Protein AF-A0A7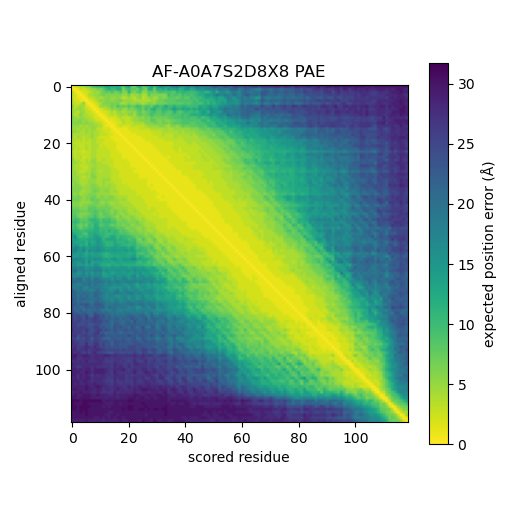S2D8X8-F1 (afdb_monomer)

Sequence (119 aa):
LSAALGLKKPPCPCHRTSHQVLVKVRTGLKEDLMQQKKKAAQKAANNAARAAAEKTAALKTAQQKKKTAAQKAADNAARTAAGKTAARKTAAEMASAGKTAAEEAAAVTTPCSRHGTKH

Structure (mmCIF, N/CA/C/O backbone):
data_AF-A0A7S2D8X8-F1
#
_entry.id   AF-A0A7S2D8X8-F1
#
loop_
_atom_site.group_PDB
_atom_site.id
_atom_site.type_symbol
_atom_site.label_atom_id
_atom_site.label_alt_id
_atom_site.label_comp_id
_atom_site.label_asym_id
_atom_site.label_entity_id
_atom_site.label_seq_id
_atom_site.pdbx_PDB_ins_code
_atom_site.Cartn_x
_atom_site.Cartn_y
_atom_site.Cartn_z
_atom_site.occupancy
_atom_site.B_iso_or_equiv
_atom_site.auth_seq_id
_atom_site.auth_comp_id
_atom_site.auth_asym_id
_atom_site.auth_atom_id
_atom_site.pdbx_PDB_model_num
ATOM 1 N N . LEU A 1 1 ? -26.126 7.992 41.692 1.00 65.19 1 LEU A N 1
ATOM 2 C CA . LEU A 1 1 ? -25.862 6.548 41.470 1.00 65.19 1 LEU A CA 1
ATOM 3 C C . LEU A 1 1 ? -26.981 5.882 40.666 1.00 65.19 1 LEU A C 1
ATOM 5 O O . LEU A 1 1 ? -26.669 5.351 39.614 1.00 65.19 1 LEU A O 1
ATOM 9 N N . SER A 1 2 ? -28.258 5.958 41.061 1.00 72.81 2 SER A N 1
ATOM 10 C CA . SER A 1 2 ? -29.379 5.341 40.313 1.00 72.81 2 SER A CA 1
ATOM 11 C C . SER A 1 2 ? -29.507 5.781 38.857 1.00 72.81 2 SER A C 1
ATOM 13 O O . SER A 1 2 ? -29.646 4.941 37.973 1.00 72.81 2 SER A O 1
ATOM 15 N N . ALA A 1 3 ? -29.349 7.078 38.581 1.00 77.12 3 ALA A N 1
ATOM 16 C CA . ALA A 1 3 ? -29.357 7.600 37.214 1.00 77.12 3 ALA A CA 1
ATOM 17 C C . ALA A 1 3 ? -28.236 7.004 36.341 1.00 77.12 3 ALA A C 1
ATOM 19 O O . ALA A 1 3 ? -28.439 6.753 35.157 1.00 77.12 3 ALA A O 1
ATOM 20 N N . ALA A 1 4 ? -27.080 6.681 36.936 1.00 75.69 4 ALA A N 1
ATOM 21 C CA . ALA A 1 4 ? -25.972 6.043 36.231 1.00 75.69 4 ALA A CA 1
ATOM 22 C C . ALA A 1 4 ? -26.272 4.587 35.848 1.00 75.69 4 ALA A C 1
ATOM 24 O O . ALA A 1 4 ? -25.553 4.055 35.017 1.00 75.69 4 ALA A O 1
ATOM 25 N N . LEU A 1 5 ? -27.314 3.960 36.412 1.00 80.50 5 LEU A N 1
ATOM 26 C CA . LEU A 1 5 ? -27.864 2.673 35.968 1.00 80.50 5 LEU A C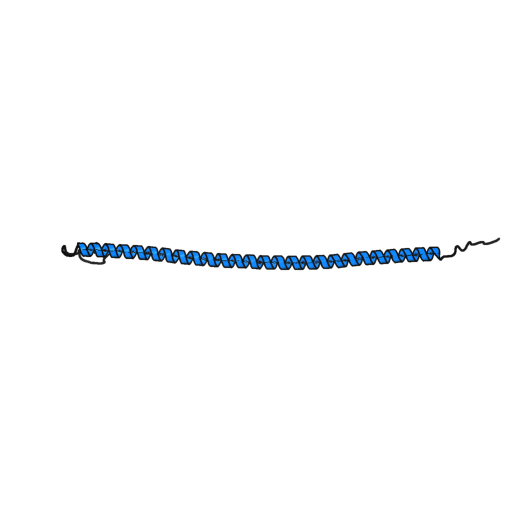A 1
ATOM 27 C C . LEU A 1 5 ? -29.171 2.828 35.168 1.00 80.50 5 LEU A C 1
ATOM 29 O O . LEU A 1 5 ? -29.678 1.839 34.657 1.00 80.50 5 LEU A O 1
ATOM 33 N N . GLY A 1 6 ? -29.696 4.048 35.007 1.00 83.19 6 GLY A N 1
ATOM 34 C CA . GLY A 1 6 ? -30.997 4.299 34.372 1.00 83.19 6 GLY A CA 1
ATOM 35 C C . GLY A 1 6 ? -32.206 4.019 35.275 1.00 83.19 6 GLY A C 1
ATOM 36 O O . GLY A 1 6 ? -33.321 3.876 34.783 1.00 83.19 6 GLY A O 1
ATOM 37 N N . LEU A 1 7 ? -32.009 3.928 36.594 1.00 84.12 7 LEU A N 1
ATOM 38 C CA . LEU A 1 7 ? -33.070 3.616 37.552 1.00 84.12 7 LEU A CA 1
ATOM 39 C C . LEU A 1 7 ? -33.801 4.883 38.021 1.00 84.12 7 LEU A C 1
ATOM 41 O O . LEU A 1 7 ? -33.168 5.853 38.440 1.00 84.12 7 LEU A O 1
ATOM 45 N N . LYS A 1 8 ? -35.143 4.837 38.014 1.00 80.94 8 LYS A N 1
ATOM 46 C CA . LYS A 1 8 ? -36.035 5.933 38.452 1.00 80.94 8 LYS A CA 1
ATOM 47 C C . LYS A 1 8 ? -36.096 6.137 39.973 1.00 80.94 8 LYS A C 1
ATOM 49 O O . LYS A 1 8 ? -36.515 7.202 40.409 1.00 80.94 8 LYS A O 1
ATOM 54 N N . LYS A 1 9 ? -35.711 5.144 40.784 1.00 81.62 9 LYS A N 1
ATOM 55 C CA . LYS A 1 9 ? -35.766 5.204 42.258 1.00 81.62 9 LYS A CA 1
ATOM 56 C C . LYS A 1 9 ? -34.388 4.938 42.890 1.00 81.62 9 LYS A C 1
ATOM 58 O O . LYS A 1 9 ? -33.580 4.204 42.307 1.00 81.62 9 LYS A O 1
ATOM 63 N N . PRO A 1 10 ? -34.086 5.533 44.060 1.00 80.69 10 PRO A N 1
ATOM 64 C CA . PRO A 1 10 ? -32.865 5.239 44.805 1.00 80.69 10 PRO A CA 1
ATOM 65 C C . PRO A 1 10 ? -32.854 3.787 45.320 1.00 80.69 10 PRO A C 1
ATOM 67 O O . PRO A 1 10 ? -33.918 3.261 45.651 1.00 80.69 10 PRO A O 1
ATOM 70 N N . PRO A 1 11 ? -31.684 3.117 45.387 1.00 84.31 11 PRO A N 1
ATOM 71 C CA . PRO A 1 11 ? -31.591 1.779 45.963 1.00 84.31 11 PRO A CA 1
ATOM 72 C C . PRO A 1 11 ? -31.961 1.808 47.446 1.00 84.31 11 PRO A C 1
ATOM 74 O O . PRO A 1 11 ? -31.573 2.731 48.167 1.00 84.31 11 PRO A O 1
ATOM 77 N N . CYS A 1 12 ? -32.670 0.778 47.912 1.00 87.25 12 CYS A N 1
ATOM 78 C CA . CYS A 1 12 ? -32.921 0.627 49.340 1.00 87.25 12 CYS A CA 1
ATOM 79 C C . CYS A 1 12 ? -31.605 0.343 50.097 1.00 87.25 12 CYS A C 1
ATOM 81 O O . CYS A 1 12 ? -30.645 -0.158 49.495 1.00 87.25 12 CYS A O 1
ATOM 83 N N . PRO A 1 13 ? -31.539 0.643 51.408 1.00 86.00 13 PRO A N 1
ATOM 84 C CA . PRO A 1 13 ? -30.309 0.52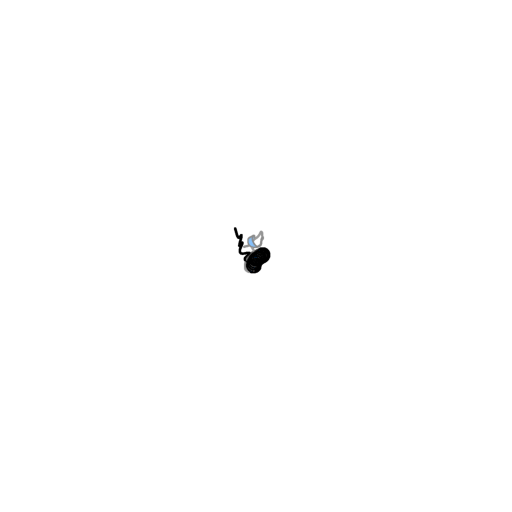5 52.194 1.00 86.00 13 PRO A CA 1
ATOM 85 C C . PRO A 1 13 ? -29.652 -0.856 52.092 1.00 86.00 13 PRO A C 1
ATOM 87 O O . PRO A 1 13 ? -28.438 -0.939 51.917 1.00 86.00 13 PRO A O 1
ATOM 90 N N . CYS A 1 14 ? -30.460 -1.920 52.075 1.00 89.88 14 CYS A N 1
ATOM 91 C CA . CYS A 1 14 ? -30.012 -3.312 51.995 1.00 89.88 14 CYS A CA 1
ATOM 92 C C . CYS A 1 14 ? -29.225 -3.631 50.709 1.00 89.88 14 CYS A C 1
ATOM 94 O O . CYS A 1 14 ? -28.386 -4.522 50.704 1.00 89.88 14 CYS A O 1
ATOM 96 N N . HIS A 1 15 ? -29.458 -2.888 49.619 1.00 87.19 15 HIS A N 1
ATOM 97 C CA . HIS A 1 15 ? -28.828 -3.122 48.312 1.00 87.19 15 HIS A CA 1
ATOM 98 C C . HIS A 1 15 ? -27.875 -1.998 47.886 1.00 87.19 15 HIS A C 1
ATOM 100 O O . HIS A 1 15 ? -27.357 -2.005 46.766 1.00 87.19 15 HIS A O 1
ATOM 106 N N . ARG A 1 16 ? -27.620 -1.019 48.763 1.00 88.31 16 ARG A N 1
ATOM 107 C CA . ARG A 1 16 ? -26.815 0.169 48.443 1.00 88.31 16 ARG A CA 1
ATOM 108 C C . ARG A 1 16 ? -25.397 -0.191 47.989 1.00 88.31 16 ARG A C 1
ATOM 110 O O . ARG A 1 16 ? -24.905 0.397 47.026 1.00 88.31 16 ARG A O 1
ATOM 117 N N . THR A 1 17 ? -24.770 -1.172 48.636 1.00 91.19 17 THR A N 1
ATOM 118 C CA . THR A 1 17 ? -23.415 -1.639 48.300 1.00 91.19 17 THR A CA 1
ATOM 119 C C . THR A 1 17 ? -23.380 -2.330 46.940 1.00 91.19 17 THR A C 1
ATOM 121 O O . THR A 1 17 ? -22.572 -1.963 46.090 1.00 91.19 17 THR A O 1
ATOM 124 N N . SER A 1 18 ? -24.307 -3.260 46.687 1.00 89.44 18 SER A N 1
ATOM 125 C CA . SER A 1 18 ? -24.427 -3.933 45.385 1.00 89.44 18 SER A CA 1
ATOM 126 C C . SER A 1 18 ? -24.644 -2.922 44.254 1.00 89.44 18 SER A C 1
ATOM 128 O O . SER A 1 18 ? -23.950 -2.942 43.238 1.00 89.44 18 SER A O 1
ATOM 130 N N . HIS A 1 19 ? -25.509 -1.928 44.476 1.00 89.56 19 HIS A N 1
ATOM 131 C CA . HIS A 1 19 ? -25.725 -0.851 43.517 1.00 89.56 19 HIS A CA 1
ATOM 132 C C . HIS A 1 19 ? -24.448 -0.033 43.252 1.00 89.56 19 HIS A C 1
ATOM 134 O O . HIS A 1 19 ? -24.198 0.370 42.114 1.00 89.56 19 HIS A O 1
ATOM 140 N N . GLN A 1 20 ? -23.633 0.255 44.270 1.00 89.62 20 GLN A N 1
ATOM 141 C CA . GLN A 1 20 ? -22.355 0.944 44.059 1.00 89.62 20 GLN A CA 1
ATOM 142 C C . GLN A 1 20 ? -21.388 0.111 43.216 1.00 89.62 20 GLN A C 1
ATOM 144 O O . GLN A 1 20 ? -20.758 0.663 42.314 1.00 89.62 20 GLN A O 1
ATOM 149 N N . VAL A 1 21 ? -21.297 -1.196 43.470 1.00 94.06 21 VAL A N 1
ATOM 150 C CA . VAL A 1 21 ? -20.450 -2.108 42.688 1.00 94.06 21 VAL A CA 1
ATOM 151 C C . VAL A 1 21 ? -20.903 -2.142 41.229 1.00 94.06 21 VAL A C 1
ATOM 153 O O . VAL A 1 21 ? -20.083 -1.942 40.337 1.00 94.06 21 VAL A O 1
ATOM 156 N N . LEU A 1 22 ? -22.206 -2.281 40.971 1.00 92.69 22 LEU A N 1
ATOM 157 C CA . LEU A 1 22 ? -22.750 -2.291 39.609 1.00 92.69 22 LEU A CA 1
ATOM 158 C C . LEU A 1 22 ? -22.473 -0.989 38.852 1.00 92.69 22 LEU A C 1
ATOM 160 O O . LEU A 1 22 ? -22.132 -1.027 37.671 1.00 92.69 22 LEU A O 1
ATOM 164 N N . VAL A 1 23 ? -22.580 0.165 39.520 1.00 93.06 23 VAL A N 1
ATOM 165 C CA . VAL A 1 23 ? -22.215 1.446 38.900 1.00 93.06 23 VAL A CA 1
ATOM 166 C C . VAL A 1 23 ? -20.733 1.465 38.539 1.00 93.06 23 VAL A C 1
ATOM 168 O O . VAL A 1 23 ? -20.419 1.815 37.406 1.00 93.06 23 VAL A O 1
ATOM 171 N N . LYS A 1 24 ? -19.843 1.052 39.454 1.00 94.69 24 LYS A N 1
ATOM 172 C CA . LYS A 1 24 ? -18.391 1.016 39.207 1.00 94.69 24 LYS A CA 1
ATOM 173 C C . LYS A 1 24 ? -18.027 0.096 38.040 1.00 94.69 24 LYS A C 1
ATOM 175 O O . LYS A 1 24 ? -17.255 0.489 37.171 1.00 94.69 24 LYS A O 1
ATOM 180 N N . VAL A 1 25 ? -18.613 -1.100 37.989 1.00 95.94 25 VAL A N 1
ATOM 181 C CA . VAL A 1 25 ? -18.396 -2.049 36.886 1.00 95.94 25 VAL A CA 1
ATOM 182 C C . VAL A 1 25 ? -18.889 -1.452 35.571 1.00 95.94 25 VAL A C 1
ATOM 184 O O . VAL A 1 25 ? -18.160 -1.448 34.585 1.00 95.94 25 VAL A O 1
ATOM 187 N N . ARG A 1 26 ? -20.098 -0.876 35.550 1.00 94.62 26 ARG A N 1
ATOM 188 C CA . ARG A 1 26 ? -20.642 -0.248 34.340 1.00 94.62 26 ARG A CA 1
ATOM 189 C C . ARG A 1 26 ? -19.765 0.905 33.849 1.00 94.62 26 ARG A C 1
ATOM 191 O O . ARG A 1 26 ? -19.581 1.042 32.640 1.00 94.62 26 ARG A O 1
ATOM 198 N N . THR A 1 27 ? -19.269 1.757 34.745 1.00 93.38 27 THR A N 1
ATOM 199 C CA . THR A 1 27 ? -18.395 2.872 34.353 1.00 93.38 27 THR A CA 1
ATOM 200 C C . THR A 1 27 ? -17.059 2.369 33.819 1.00 93.38 27 THR A C 1
ATOM 202 O O . THR A 1 27 ? -16.656 2.830 32.756 1.00 93.38 27 THR A O 1
ATOM 205 N N . GLY A 1 28 ? -16.452 1.363 34.462 1.00 96.50 28 GLY A N 1
ATOM 206 C CA . GLY A 1 28 ? -15.217 0.735 33.980 1.00 96.50 28 GLY A CA 1
ATOM 207 C C . GLY A 1 28 ? -15.380 0.120 32.589 1.00 96.50 28 GLY A C 1
ATOM 208 O O . GLY A 1 28 ? -14.648 0.468 31.670 1.00 96.50 28 GLY A O 1
ATOM 209 N N . LEU A 1 29 ? -16.435 -0.674 32.373 1.00 96.50 29 LEU A N 1
ATOM 210 C CA . LEU A 1 29 ? -16.726 -1.256 31.055 1.00 96.50 29 LEU A CA 1
ATOM 211 C C . LEU A 1 29 ? -16.953 -0.191 29.972 1.00 96.50 29 LEU A C 1
ATOM 213 O O . LEU A 1 29 ? -16.586 -0.384 28.812 1.00 96.50 29 LEU A O 1
ATOM 217 N N . LYS A 1 30 ? -17.567 0.944 30.329 1.00 95.88 30 LYS A N 1
ATOM 218 C CA . LYS A 1 30 ? -17.764 2.055 29.393 1.00 95.88 30 LYS A CA 1
ATOM 219 C C . LYS A 1 30 ? -16.430 2.697 29.007 1.00 95.88 30 LYS A C 1
ATOM 221 O O . LYS A 1 30 ? -16.231 3.000 27.832 1.00 95.88 30 LYS A O 1
ATOM 226 N N . GLU A 1 31 ? -15.541 2.915 29.970 1.00 96.88 31 GLU A N 1
ATOM 227 C CA . GLU A 1 31 ? -14.198 3.452 29.733 1.00 96.88 31 GLU A CA 1
ATOM 228 C C . GLU A 1 31 ? -13.358 2.500 28.881 1.00 96.88 31 GLU A C 1
ATOM 230 O O . GLU A 1 31 ? -12.809 2.927 27.862 1.00 96.88 31 GLU A O 1
ATOM 235 N N . ASP A 1 32 ? -13.362 1.209 29.210 1.00 98.12 32 ASP A N 1
ATOM 236 C CA . ASP A 1 32 ? -12.666 0.170 28.450 1.00 98.12 32 ASP A CA 1
ATOM 237 C C . ASP A 1 32 ? -13.149 0.122 26.999 1.00 98.12 32 ASP A C 1
ATOM 239 O O . ASP A 1 32 ? -12.342 0.114 26.066 1.00 98.12 32 ASP A O 1
ATOM 243 N N . LEU A 1 33 ? -14.467 0.168 26.776 1.00 97.75 33 LEU A N 1
ATOM 244 C CA . LEU A 1 33 ? -15.034 0.194 25.430 1.00 97.75 33 LEU A CA 1
ATOM 245 C C . LEU A 1 33 ? -14.582 1.434 24.645 1.00 97.75 33 LEU A C 1
ATOM 247 O O . LEU A 1 33 ? -14.258 1.334 23.458 1.00 97.75 33 LEU A O 1
ATOM 251 N N . MET A 1 34 ? -14.551 2.608 25.281 1.00 97.75 34 MET A N 1
ATOM 252 C CA . MET A 1 34 ? -14.073 3.836 24.636 1.00 97.75 34 MET A CA 1
ATOM 253 C C . MET A 1 34 ? -12.585 3.738 24.280 1.00 97.75 34 MET A C 1
ATOM 255 O O . MET A 1 34 ? -12.199 4.098 23.164 1.00 97.75 34 MET A O 1
ATOM 259 N N . GLN A 1 35 ? -11.755 3.198 25.175 1.00 98.25 35 GLN A N 1
ATOM 260 C CA . GLN A 1 35 ? -10.334 2.978 24.907 1.00 98.25 35 GLN A CA 1
ATOM 261 C C . GLN A 1 35 ? -10.110 1.963 23.782 1.00 98.25 35 GLN A C 1
ATOM 263 O O . GLN A 1 35 ? -9.299 2.212 22.885 1.00 98.25 35 GLN A O 1
ATOM 268 N N . GLN A 1 36 ? -10.858 0.856 23.766 1.00 98.06 36 GLN A N 1
ATOM 269 C CA . GLN A 1 36 ? -10.787 -0.133 22.690 1.00 98.06 36 GLN A CA 1
ATOM 270 C C . GLN A 1 36 ? -11.161 0.477 21.339 1.00 98.06 36 GLN A C 1
ATOM 272 O O . GLN A 1 36 ? -10.425 0.296 20.368 1.00 98.06 36 GLN A O 1
ATOM 277 N N . LYS A 1 37 ? -12.247 1.260 21.273 1.00 98.06 37 LYS A N 1
ATOM 278 C CA . LYS A 1 37 ? -12.646 1.967 20.045 1.00 98.06 37 LYS A CA 1
ATOM 279 C C . LYS A 1 37 ? -11.562 2.929 19.566 1.00 98.06 37 LYS A C 1
ATOM 281 O O . LYS A 1 37 ? -11.228 2.922 18.383 1.00 98.06 37 LYS A O 1
ATOM 286 N N . LYS A 1 38 ? -10.961 3.704 20.475 1.00 98.06 38 LYS A N 1
ATOM 287 C CA . LYS A 1 38 ? -9.850 4.611 20.148 1.00 98.06 38 LYS A CA 1
ATOM 288 C C . LYS A 1 38 ? -8.643 3.847 19.599 1.00 98.06 38 LYS A C 1
ATOM 290 O O . LYS A 1 38 ? -8.090 4.228 18.570 1.00 98.06 38 LYS A O 1
ATOM 295 N N . LYS A 1 39 ? -8.257 2.742 20.242 1.00 98.06 39 LYS A N 1
ATOM 296 C CA . LYS A 1 39 ? -7.132 1.899 19.809 1.00 98.06 39 LYS A CA 1
ATOM 297 C C . LYS A 1 39 ? -7.398 1.243 18.452 1.00 98.06 39 LYS A C 1
ATOM 299 O O . LYS A 1 39 ? -6.503 1.200 17.611 1.00 98.06 39 LYS A O 1
ATOM 304 N N . ALA A 1 40 ? -8.621 0.769 18.220 1.00 97.75 40 ALA A N 1
ATOM 305 C CA . ALA A 1 40 ? -9.034 0.196 16.943 1.00 97.75 40 ALA A CA 1
ATOM 306 C C . ALA A 1 40 ? -8.996 1.240 15.818 1.00 97.75 40 ALA A C 1
ATOM 308 O O . ALA A 1 40 ? -8.408 0.979 14.769 1.00 97.75 40 ALA A O 1
ATOM 309 N N . ALA A 1 41 ? -9.535 2.440 16.060 1.00 97.69 41 ALA A N 1
ATOM 310 C CA . ALA A 1 41 ? -9.485 3.547 15.108 1.00 97.69 41 ALA A CA 1
ATOM 311 C C . ALA A 1 41 ? -8.039 3.954 14.783 1.00 97.69 41 ALA A C 1
ATOM 313 O O . ALA A 1 41 ? -7.682 4.071 13.613 1.00 97.69 41 ALA A O 1
ATOM 314 N N . GLN A 1 42 ? -7.175 4.075 15.798 1.00 97.94 42 GLN A N 1
ATOM 315 C CA . GLN A 1 42 ? -5.758 4.381 15.592 1.00 97.94 42 GLN A CA 1
ATOM 316 C C . GL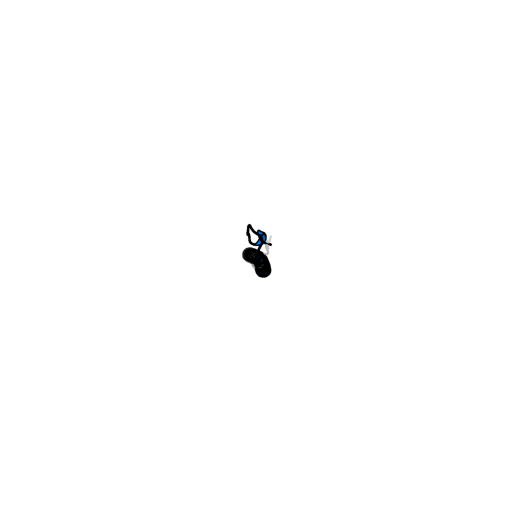N A 1 42 ? -5.051 3.298 14.768 1.00 97.94 42 GLN A C 1
ATOM 318 O O . GLN A 1 42 ? -4.277 3.609 13.864 1.00 97.94 42 GLN A O 1
ATOM 323 N N . LYS A 1 43 ? -5.319 2.017 15.048 1.00 98.00 43 LYS A N 1
ATOM 324 C CA . LYS A 1 43 ? -4.744 0.901 14.287 1.00 98.00 43 LYS A CA 1
ATOM 325 C C . LYS A 1 43 ? -5.199 0.928 12.827 1.00 98.00 43 LYS A C 1
ATOM 327 O O . LYS A 1 43 ? -4.377 0.721 11.936 1.00 98.00 43 LYS A O 1
ATOM 332 N N . ALA A 1 44 ? -6.478 1.204 12.578 1.00 97.88 44 ALA A N 1
ATOM 333 C CA . ALA A 1 44 ? -7.013 1.343 11.228 1.00 97.88 44 ALA A CA 1
ATOM 334 C C . ALA A 1 44 ? -6.354 2.513 10.478 1.00 97.88 44 ALA A C 1
ATOM 336 O O . ALA A 1 44 ? -5.893 2.328 9.353 1.00 97.88 44 ALA A O 1
ATOM 337 N N . ALA A 1 45 ? -6.220 3.675 11.126 1.00 97.81 45 ALA A N 1
ATOM 338 C CA . ALA A 1 45 ? -5.545 4.840 10.558 1.00 97.81 45 ALA A CA 1
ATOM 339 C C . ALA A 1 45 ? -4.072 4.550 10.225 1.00 97.81 45 ALA A C 1
ATOM 341 O O . ALA A 1 45 ? -3.625 4.828 9.114 1.00 97.81 45 ALA A O 1
ATOM 342 N N . ASN A 1 46 ? -3.335 3.912 11.140 1.00 98.06 46 ASN A N 1
ATOM 343 C CA . ASN A 1 46 ? -1.938 3.533 10.914 1.00 98.06 46 ASN A CA 1
ATOM 344 C C . ASN A 1 46 ? -1.793 2.552 9.741 1.00 98.06 46 ASN A C 1
ATOM 346 O O . ASN A 1 46 ? -0.890 2.697 8.918 1.00 98.06 46 ASN A O 1
ATOM 350 N N . ASN A 1 47 ? -2.692 1.570 9.633 1.00 97.50 47 ASN A N 1
ATOM 351 C CA . ASN A 1 47 ? -2.690 0.626 8.517 1.00 97.50 47 ASN A CA 1
ATOM 352 C C . ASN A 1 47 ? -2.972 1.318 7.178 1.00 97.50 47 ASN A C 1
ATOM 354 O O . ASN A 1 47 ? -2.287 1.033 6.197 1.00 97.50 47 ASN A O 1
ATOM 358 N N . ALA A 1 48 ? -3.939 2.238 7.140 1.00 96.69 48 ALA A N 1
ATOM 359 C CA . ALA A 1 48 ? -4.252 3.010 5.942 1.00 96.69 48 ALA A CA 1
ATOM 360 C C . ALA A 1 48 ? -3.075 3.906 5.522 1.00 96.69 48 ALA A C 1
ATOM 362 O O . ALA A 1 48 ? -2.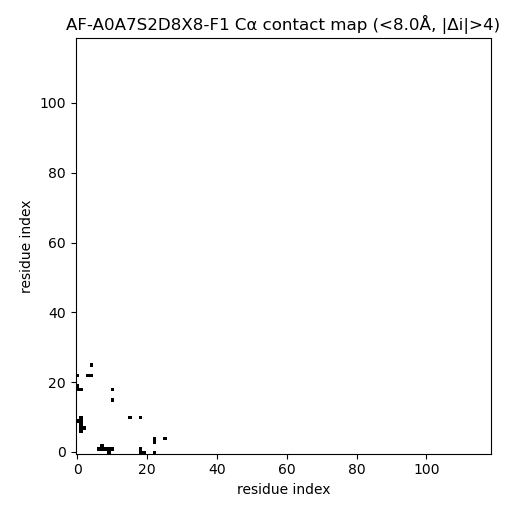699 3.918 4.349 1.00 96.69 48 ALA A O 1
ATOM 363 N N . ALA A 1 49 ? -2.444 4.591 6.480 1.00 96.81 49 ALA A N 1
ATOM 364 C CA . ALA A 1 49 ? -1.266 5.418 6.234 1.00 96.81 49 ALA A CA 1
ATOM 365 C C . ALA A 1 49 ? -0.095 4.589 5.685 1.00 96.81 49 ALA A C 1
ATOM 367 O O . ALA A 1 49 ? 0.523 4.974 4.692 1.00 96.81 49 ALA A O 1
ATOM 368 N N . ARG A 1 50 ? 0.166 3.413 6.271 1.00 97.06 50 ARG A N 1
ATOM 369 C CA . ARG A 1 50 ? 1.195 2.489 5.779 1.00 97.06 50 ARG A CA 1
ATOM 370 C C . ARG A 1 50 ? 0.910 2.031 4.348 1.00 97.06 50 ARG A C 1
ATOM 372 O O . ARG A 1 50 ? 1.790 2.136 3.502 1.00 97.06 50 ARG A O 1
ATOM 379 N N . ALA A 1 51 ? -0.317 1.605 4.050 1.00 96.38 51 ALA A N 1
ATOM 380 C CA . ALA A 1 51 ? -0.689 1.171 2.703 1.00 96.38 51 ALA A CA 1
ATOM 381 C C . ALA A 1 51 ? -0.545 2.300 1.663 1.00 96.38 51 ALA A C 1
ATOM 383 O O . ALA A 1 51 ? -0.107 2.067 0.535 1.00 96.38 51 ALA A O 1
ATOM 384 N N . ALA A 1 52 ? -0.881 3.541 2.032 1.00 95.94 52 ALA A N 1
ATOM 385 C CA . ALA A 1 52 ? -0.685 4.705 1.170 1.00 95.94 52 ALA A CA 1
ATOM 386 C C . ALA A 1 52 ? 0.806 5.010 0.934 1.00 95.94 52 ALA A C 1
ATOM 388 O O . ALA A 1 52 ? 1.211 5.296 -0.198 1.00 95.94 52 ALA A O 1
ATOM 389 N N . ALA A 1 53 ? 1.633 4.906 1.978 1.00 95.38 53 ALA A N 1
ATOM 390 C CA . ALA A 1 53 ? 3.077 5.084 1.878 1.00 95.38 53 ALA A CA 1
ATOM 391 C C . ALA A 1 53 ? 3.720 4.014 0.979 1.00 95.38 53 ALA A C 1
ATOM 393 O O . ALA A 1 53 ? 4.498 4.355 0.089 1.00 95.38 53 ALA A O 1
ATOM 394 N N . GLU A 1 54 ? 3.337 2.744 1.139 1.00 96.12 54 GLU A N 1
ATOM 395 C CA . GLU A 1 54 ? 3.813 1.629 0.309 1.00 96.12 54 GLU A CA 1
ATOM 396 C C . GLU A 1 54 ? 3.452 1.821 -1.169 1.00 96.12 54 GLU A C 1
ATOM 398 O O . GLU A 1 54 ? 4.319 1.710 -2.039 1.00 96.12 54 GLU A O 1
ATOM 403 N N . LYS A 1 55 ? 2.202 2.201 -1.472 1.00 94.94 55 LYS A N 1
ATOM 404 C CA . LYS A 1 55 ? 1.787 2.531 -2.846 1.00 94.94 55 LYS A CA 1
ATOM 405 C C . LYS A 1 55 ? 2.605 3.684 -3.424 1.00 94.94 55 LYS A C 1
ATOM 407 O O . LYS A 1 55 ? 3.054 3.612 -4.566 1.00 94.94 55 LYS A O 1
ATOM 412 N N . THR A 1 56 ? 2.834 4.732 -2.637 1.00 95.44 56 THR A N 1
ATOM 413 C CA . THR A 1 56 ? 3.620 5.896 -3.070 1.00 95.44 56 THR A CA 1
ATOM 414 C C . THR A 1 56 ? 5.074 5.516 -3.351 1.00 95.44 56 THR A C 1
ATOM 416 O O . THR A 1 56 ? 5.638 5.938 -4.362 1.00 95.44 56 THR A O 1
ATOM 419 N N . ALA A 1 57 ? 5.678 4.691 -2.494 1.00 95.44 57 ALA A N 1
ATOM 420 C CA . ALA A 1 57 ? 7.029 4.180 -2.692 1.00 95.44 57 ALA A CA 1
ATOM 421 C C . ALA A 1 57 ? 7.122 3.343 -3.977 1.00 95.44 57 ALA A C 1
ATOM 423 O O . ALA A 1 57 ? 7.989 3.601 -4.811 1.00 95.44 57 ALA A O 1
ATOM 424 N N . ALA A 1 58 ? 6.177 2.422 -4.194 1.00 94.50 58 ALA A N 1
ATOM 425 C CA . ALA A 1 58 ? 6.127 1.597 -5.400 1.00 94.50 58 ALA A CA 1
ATOM 426 C C . ALA A 1 58 ? 6.007 2.441 -6.681 1.00 94.50 58 ALA A C 1
ATOM 428 O O . ALA A 1 58 ? 6.714 2.187 -7.660 1.00 94.50 58 ALA A O 1
ATOM 429 N N . LEU A 1 59 ? 5.169 3.484 -6.669 1.00 95.12 59 LEU A N 1
ATOM 430 C CA . LEU A 1 59 ? 5.030 4.409 -7.797 1.00 95.12 59 LEU A CA 1
ATOM 431 C C . LEU A 1 59 ? 6.328 5.172 -8.079 1.00 95.12 59 LEU A C 1
ATOM 433 O O . LEU A 1 59 ? 6.746 5.239 -9.237 1.00 95.12 59 LEU A O 1
ATOM 437 N N . LYS A 1 60 ? 7.003 5.692 -7.045 1.00 94.94 60 LYS A N 1
ATOM 438 C CA . LYS A 1 60 ? 8.305 6.364 -7.201 1.00 94.94 60 LYS A CA 1
ATOM 439 C C . LYS A 1 60 ? 9.347 5.424 -7.806 1.00 94.94 60 LYS A C 1
ATOM 441 O O . LYS A 1 60 ? 10.020 5.797 -8.766 1.00 94.94 60 LYS A O 1
ATOM 446 N N . THR A 1 61 ? 9.437 4.188 -7.315 1.00 95.06 61 THR A N 1
ATOM 447 C CA . THR A 1 61 ? 10.352 3.182 -7.870 1.00 95.06 61 THR A CA 1
ATOM 448 C C . THR A 1 61 ? 10.021 2.856 -9.327 1.00 95.06 61 THR A C 1
ATOM 450 O O . THR A 1 61 ? 10.925 2.770 -10.159 1.00 95.06 61 THR A O 1
ATOM 453 N N . ALA A 1 62 ? 8.740 2.710 -9.674 1.00 94.19 62 ALA A N 1
ATOM 454 C CA . ALA A 1 62 ? 8.321 2.451 -11.049 1.00 94.19 62 ALA A CA 1
ATOM 455 C C . ALA A 1 62 ? 8.669 3.619 -11.990 1.00 94.19 62 ALA A C 1
ATOM 457 O O . ALA A 1 62 ? 9.193 3.395 -13.083 1.00 94.19 62 ALA A O 1
ATOM 458 N N . GLN A 1 63 ? 8.436 4.863 -11.563 1.00 95.19 63 GLN A N 1
ATOM 459 C CA . GLN A 1 63 ? 8.813 6.060 -12.321 1.00 95.19 63 GLN A CA 1
ATOM 460 C C . GLN A 1 63 ? 10.329 6.156 -12.517 1.00 95.19 63 GLN A C 1
ATOM 462 O O . GLN A 1 63 ? 10.789 6.419 -13.629 1.00 95.19 63 GLN A O 1
ATOM 467 N N . GLN A 1 64 ? 11.112 5.879 -11.473 1.00 95.50 64 GLN A N 1
ATOM 468 C CA . GLN A 1 64 ? 12.569 5.900 -11.557 1.00 95.50 64 GLN A CA 1
ATOM 469 C C . GLN A 1 64 ? 13.089 4.848 -12.541 1.00 95.50 64 GLN A C 1
ATOM 471 O O . GLN A 1 64 ? 13.890 5.181 -13.410 1.00 95.50 64 GLN A O 1
ATOM 476 N N . LYS A 1 65 ? 12.571 3.612 -12.489 1.00 93.94 65 LYS A N 1
ATOM 477 C CA . LYS A 1 65 ? 12.924 2.559 -13.458 1.00 93.94 65 LYS A CA 1
ATOM 478 C C . LYS A 1 65 ? 12.623 2.976 -14.897 1.00 93.94 65 LYS A C 1
ATOM 480 O O . LYS A 1 65 ? 13.464 2.771 -15.769 1.00 93.94 65 LYS A O 1
ATOM 485 N N . LYS A 1 66 ? 11.464 3.599 -15.149 1.00 93.06 66 LYS A N 1
ATOM 486 C CA . LYS A 1 66 ? 11.118 4.126 -16.481 1.00 93.06 66 LYS A CA 1
ATOM 487 C C . LYS A 1 66 ? 12.101 5.204 -16.938 1.00 93.06 66 LYS A C 1
ATOM 489 O O . LYS A 1 66 ? 12.588 5.129 -18.062 1.00 93.06 66 LYS A O 1
ATOM 494 N N . LYS A 1 67 ? 12.439 6.162 -16.067 1.00 93.25 67 LYS A N 1
ATOM 495 C CA . LYS A 1 67 ? 13.422 7.214 -16.372 1.00 93.25 67 LYS A CA 1
ATOM 496 C C . LYS A 1 67 ? 14.796 6.622 -16.696 1.00 93.25 67 LYS A C 1
ATOM 498 O O . LYS A 1 67 ? 15.396 6.995 -17.697 1.00 93.25 67 LYS A O 1
ATOM 503 N N . THR A 1 68 ? 15.271 5.669 -15.896 1.00 94.88 68 THR A N 1
ATOM 504 C CA . THR A 1 68 ? 16.554 4.991 -16.132 1.00 94.88 68 THR A CA 1
ATOM 505 C C . THR A 1 68 ? 16.553 4.203 -17.441 1.00 94.88 68 THR A C 1
ATOM 507 O O . THR A 1 68 ? 17.535 4.252 -18.177 1.00 94.88 68 THR A O 1
ATOM 510 N N . ALA A 1 69 ? 15.463 3.502 -17.764 1.00 93.00 69 ALA A N 1
ATOM 511 C CA . ALA A 1 69 ? 15.342 2.776 -19.026 1.00 93.00 69 ALA A CA 1
ATOM 512 C C . ALA A 1 69 ? 15.363 3.723 -20.237 1.00 93.00 69 ALA A C 1
ATOM 514 O O . ALA A 1 69 ? 16.078 3.456 -21.202 1.00 93.00 69 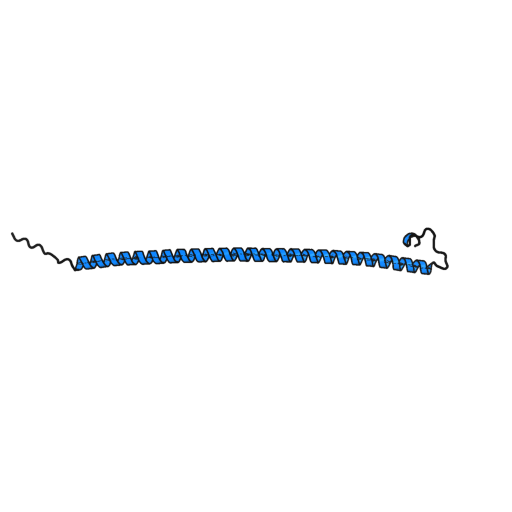ALA A O 1
ATOM 515 N N . ALA A 1 70 ? 14.642 4.846 -20.164 1.00 93.06 70 ALA A N 1
ATOM 516 C CA . ALA A 1 70 ? 14.644 5.868 -21.208 1.00 93.06 70 ALA A CA 1
ATOM 517 C C . ALA A 1 70 ? 16.038 6.483 -21.401 1.00 93.06 70 ALA A C 1
ATOM 519 O O . ALA A 1 70 ? 16.512 6.581 -22.531 1.00 93.06 70 ALA A O 1
ATOM 520 N N . GLN A 1 71 ? 16.725 6.813 -20.303 1.00 94.88 71 GLN A N 1
ATOM 521 C CA . GLN A 1 71 ? 18.090 7.334 -20.344 1.00 94.88 71 GLN A CA 1
ATOM 522 C C . GLN A 1 71 ? 19.042 6.335 -21.013 1.00 94.88 71 GLN A C 1
ATOM 524 O O . GLN A 1 71 ? 19.718 6.674 -21.976 1.00 94.88 71 GLN A O 1
ATOM 529 N N . LYS A 1 72 ? 19.007 5.062 -20.596 1.00 95.81 72 LYS A N 1
ATOM 530 C CA . LYS A 1 72 ? 19.848 4.007 -21.179 1.00 95.81 72 LYS A CA 1
ATOM 531 C C . LYS A 1 72 ? 19.587 3.796 -22.676 1.00 95.81 72 LYS A C 1
ATOM 533 O O . LYS A 1 72 ? 20.519 3.506 -23.425 1.00 95.81 72 LYS A O 1
ATOM 538 N N . ALA A 1 73 ? 18.336 3.927 -23.120 1.00 94.31 73 ALA A N 1
ATOM 539 C CA . ALA A 1 73 ? 17.993 3.859 -24.538 1.00 94.31 73 ALA A CA 1
ATOM 540 C C . ALA A 1 73 ? 18.564 5.056 -25.318 1.00 94.31 73 ALA A C 1
ATOM 542 O O . ALA A 1 73 ? 19.145 4.859 -26.386 1.00 94.31 73 ALA A O 1
ATOM 543 N N . ALA A 1 74 ? 18.460 6.267 -24.765 1.00 94.56 74 ALA A N 1
ATOM 544 C CA . ALA A 1 74 ? 19.031 7.474 -25.358 1.00 94.56 74 ALA A CA 1
ATOM 545 C C . ALA A 1 74 ? 20.566 7.399 -25.451 1.00 94.56 74 ALA A C 1
ATOM 547 O O . ALA A 1 74 ? 21.122 7.652 -26.518 1.00 94.56 74 ALA A O 1
ATOM 548 N N . ASP A 1 75 ? 21.243 6.968 -24.383 1.00 95.81 75 ASP A N 1
ATOM 549 C CA . ASP A 1 75 ? 22.700 6.789 -24.357 1.00 95.81 75 ASP A CA 1
ATOM 550 C C . ASP A 1 75 ? 23.174 5.769 -25.402 1.00 95.81 75 ASP A C 1
ATOM 552 O O . ASP A 1 75 ? 24.147 6.002 -26.122 1.00 95.81 75 ASP A O 1
ATOM 556 N N . ASN A 1 76 ? 22.458 4.649 -25.548 1.00 94.94 76 ASN A N 1
ATOM 557 C CA . ASN A 1 76 ? 22.769 3.664 -26.583 1.00 94.94 76 ASN A CA 1
ATOM 558 C C . ASN A 1 76 ? 22.598 4.241 -27.993 1.00 94.94 76 ASN A C 1
ATOM 560 O O . ASN A 1 76 ? 23.476 4.044 -28.834 1.00 94.94 76 ASN A O 1
ATOM 564 N N . ALA A 1 77 ? 21.510 4.972 -28.250 1.00 93.81 77 ALA A 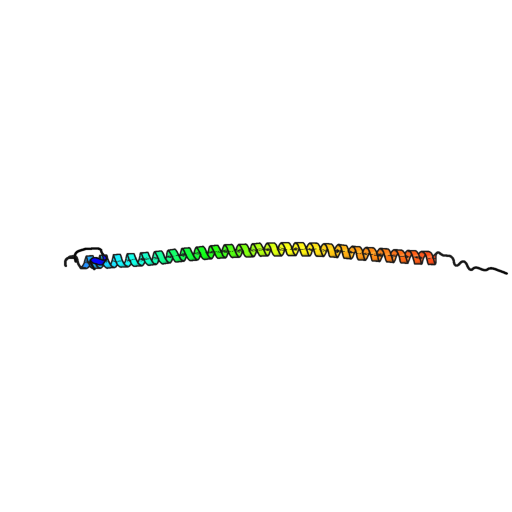N 1
ATOM 565 C CA . ALA A 1 77 ? 21.278 5.608 -29.543 1.00 93.81 77 ALA A CA 1
ATOM 566 C C . ALA A 1 77 ? 22.370 6.640 -29.873 1.00 93.81 77 ALA A C 1
ATOM 568 O O . ALA A 1 77 ? 22.903 6.638 -30.986 1.00 93.81 77 ALA A O 1
ATOM 569 N N . ALA A 1 78 ? 22.763 7.461 -28.893 1.00 94.44 78 ALA A N 1
ATOM 570 C CA . ALA A 1 78 ? 23.845 8.431 -29.033 1.00 94.44 78 ALA A CA 1
ATOM 571 C C . ALA A 1 78 ? 25.183 7.745 -29.341 1.00 94.44 78 ALA A C 1
ATOM 573 O O . ALA A 1 78 ? 25.887 8.144 -30.270 1.00 94.44 78 ALA A O 1
ATOM 574 N N . ARG A 1 79 ? 25.509 6.658 -28.631 1.00 93.31 79 ARG A N 1
ATOM 575 C CA . ARG A 1 79 ? 26.737 5.887 -28.867 1.00 93.31 79 ARG A CA 1
ATOM 576 C C . ARG A 1 79 ? 26.764 5.256 -30.260 1.00 93.31 79 ARG A C 1
ATOM 578 O O . ARG A 1 79 ? 27.796 5.292 -30.926 1.00 93.31 79 ARG A O 1
ATOM 585 N N . THR A 1 80 ? 25.638 4.721 -30.734 1.00 93.38 80 THR A N 1
ATOM 586 C CA . THR A 1 80 ? 25.526 4.191 -32.101 1.00 93.38 80 THR A CA 1
ATOM 587 C C . THR A 1 80 ? 25.696 5.288 -33.152 1.00 93.38 80 THR A C 1
ATOM 589 O O . THR A 1 80 ? 26.394 5.074 -34.144 1.00 93.38 80 THR A O 1
ATOM 592 N N . ALA A 1 81 ? 25.096 6.464 -32.948 1.00 91.56 81 ALA A N 1
ATOM 593 C CA . ALA A 1 81 ? 25.260 7.599 -33.853 1.00 91.56 81 ALA A CA 1
ATOM 594 C C . ALA A 1 81 ? 26.721 8.076 -33.897 1.00 91.56 81 ALA A C 1
ATOM 596 O O . ALA A 1 81 ? 27.281 8.220 -34.982 1.00 91.56 81 ALA A O 1
ATOM 597 N N . ALA A 1 82 ? 27.366 8.222 -32.736 1.00 90.56 82 ALA A N 1
ATOM 598 C CA . ALA A 1 82 ? 28.774 8.598 -32.636 1.00 90.56 82 ALA A CA 1
ATOM 599 C C . ALA A 1 82 ? 29.694 7.596 -33.353 1.00 90.56 82 ALA A C 1
ATOM 601 O O . ALA A 1 82 ? 30.566 8.006 -34.117 1.00 90.56 82 ALA A O 1
ATOM 602 N N . GLY A 1 83 ? 29.456 6.289 -33.187 1.00 91.44 83 GLY A N 1
ATOM 603 C CA . GLY A 1 83 ? 30.209 5.246 -33.890 1.00 91.44 83 GLY A CA 1
ATOM 604 C C . GLY A 1 83 ? 30.070 5.330 -35.414 1.00 91.44 83 GLY A C 1
ATOM 605 O O . GLY A 1 83 ? 31.064 5.233 -36.131 1.00 91.44 83 GLY A O 1
ATOM 606 N N . LYS A 1 84 ? 28.857 5.588 -35.925 1.00 90.19 84 LYS A N 1
ATOM 607 C CA . LYS A 1 84 ? 28.628 5.797 -37.368 1.00 90.19 84 LYS A CA 1
ATOM 608 C C . LYS A 1 84 ? 29.349 7.040 -37.889 1.00 90.19 84 LYS A C 1
ATOM 610 O O . LYS A 1 84 ? 29.912 7.000 -38.981 1.00 90.19 84 LYS A O 1
ATOM 615 N N . THR A 1 85 ? 29.343 8.129 -37.124 1.00 90.94 85 THR A N 1
ATOM 616 C CA . THR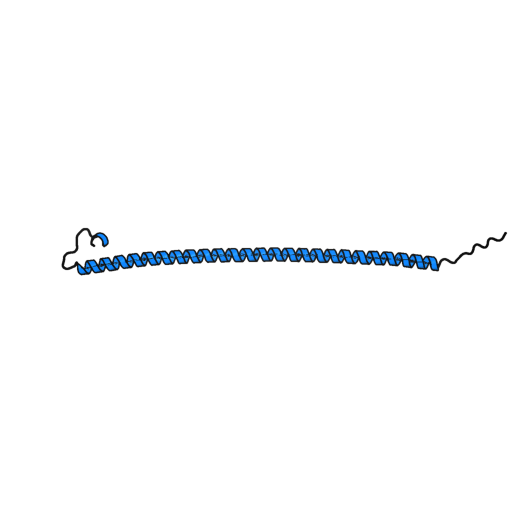 A 1 85 ? 30.055 9.363 -37.483 1.00 90.94 85 THR A CA 1
ATOM 617 C C . THR A 1 85 ? 31.565 9.146 -37.514 1.00 90.94 85 THR A C 1
ATOM 619 O O . THR A 1 85 ? 32.210 9.544 -38.481 1.00 90.94 85 THR A O 1
ATOM 622 N N . ALA A 1 86 ? 32.122 8.461 -36.511 1.00 88.50 86 ALA A N 1
ATOM 623 C CA . ALA A 1 86 ? 33.542 8.123 -36.468 1.00 88.50 86 ALA A CA 1
ATOM 624 C C . ALA A 1 86 ? 33.951 7.259 -37.672 1.00 88.50 86 ALA A C 1
ATOM 626 O O . ALA A 1 86 ? 34.883 7.617 -38.386 1.00 88.50 86 ALA A O 1
ATOM 627 N N . ALA A 1 87 ? 33.193 6.199 -37.974 1.00 88.31 87 ALA A N 1
ATOM 628 C CA . ALA A 1 87 ? 33.462 5.333 -39.123 1.00 88.31 87 ALA A CA 1
ATOM 629 C C . ALA A 1 87 ? 33.414 6.091 -40.462 1.00 88.31 87 ALA A C 1
ATOM 631 O O . ALA A 1 87 ? 34.265 5.882 -41.324 1.00 88.31 87 ALA A O 1
ATOM 632 N N . ARG A 1 88 ? 32.449 7.008 -40.633 1.00 87.06 88 ARG A N 1
ATOM 633 C CA . ARG A 1 88 ? 32.377 7.873 -41.823 1.00 87.06 88 ARG A CA 1
ATOM 634 C C . ARG A 1 88 ? 33.589 8.790 -41.943 1.00 87.06 88 ARG A C 1
ATOM 636 O O . ARG A 1 88 ? 34.099 8.952 -43.047 1.00 87.06 88 ARG A O 1
ATOM 643 N N . LYS A 1 89 ? 34.047 9.370 -40.830 1.00 89.38 89 LYS A N 1
ATOM 644 C CA . LYS A 1 89 ? 35.234 10.229 -40.819 1.00 89.38 89 LYS A CA 1
ATOM 645 C C . LYS A 1 89 ? 36.479 9.444 -41.239 1.00 89.38 89 LYS A C 1
ATOM 647 O O . LYS A 1 89 ? 37.168 9.873 -42.156 1.00 89.38 89 LYS A O 1
ATOM 652 N N . THR A 1 90 ? 36.685 8.258 -40.666 1.00 88.25 90 THR A N 1
ATOM 653 C CA . THR A 1 90 ? 37.799 7.374 -41.039 1.00 88.25 90 THR A CA 1
ATOM 654 C C . THR A 1 90 ? 37.736 6.964 -42.512 1.00 88.25 90 THR A C 1
ATOM 656 O O . THR A 1 90 ? 38.748 7.002 -43.204 1.00 88.25 90 THR A O 1
ATOM 659 N N . ALA A 1 91 ? 36.554 6.620 -43.034 1.00 86.38 91 ALA A N 1
ATOM 660 C CA . ALA A 1 91 ? 36.401 6.274 -44.448 1.00 86.38 91 ALA A CA 1
ATOM 661 C C . ALA A 1 91 ? 36.728 7.455 -45.382 1.00 86.38 91 ALA A C 1
ATOM 663 O O . ALA A 1 91 ? 37.369 7.262 -46.415 1.00 86.38 91 ALA A O 1
ATOM 664 N N . ALA A 1 92 ? 36.322 8.675 -45.017 1.00 85.81 92 ALA A N 1
ATOM 665 C CA . ALA A 1 92 ? 36.632 9.881 -45.784 1.00 85.81 92 ALA A CA 1
ATOM 666 C C . ALA A 1 92 ? 38.135 10.217 -45.769 1.00 85.81 92 ALA A C 1
ATOM 668 O O . ALA A 1 92 ? 38.692 10.573 -46.810 1.00 85.81 92 ALA A O 1
ATOM 669 N N . GLU A 1 93 ? 38.801 10.068 -44.620 1.00 87.00 93 GLU A N 1
ATOM 670 C CA . GLU A 1 93 ? 40.256 10.237 -44.498 1.00 87.00 93 GLU A CA 1
ATOM 671 C C . GLU A 1 93 ? 41.011 9.222 -45.372 1.00 87.00 93 GLU A C 1
ATOM 673 O O . GLU A 1 93 ? 41.858 9.618 -46.172 1.00 87.00 93 GLU A O 1
ATOM 678 N N . MET A 1 94 ? 40.639 7.936 -45.319 1.00 84.56 94 MET A N 1
ATOM 679 C CA . MET A 1 94 ? 41.252 6.885 -46.148 1.00 84.56 94 MET A CA 1
ATOM 680 C C . MET A 1 94 ? 41.045 7.121 -47.650 1.00 84.56 94 MET A C 1
ATOM 682 O O . MET A 1 94 ? 41.970 6.940 -48.441 1.00 84.56 94 MET A O 1
ATOM 686 N N . ALA A 1 95 ? 39.849 7.557 -48.058 1.00 85.31 95 ALA A N 1
ATOM 687 C CA . ALA A 1 95 ? 39.567 7.883 -49.455 1.00 85.31 95 ALA A CA 1
ATOM 688 C C . ALA A 1 95 ? 40.401 9.075 -49.955 1.00 85.31 95 ALA A C 1
ATOM 690 O O . ALA A 1 95 ? 40.822 9.092 -51.111 1.00 85.31 95 ALA A O 1
ATOM 691 N N . SER A 1 96 ? 40.649 10.062 -49.090 1.00 82.56 96 SER A N 1
ATOM 692 C CA . SER A 1 96 ? 41.456 11.239 -49.426 1.00 82.56 96 SER A CA 1
ATOM 693 C C . SER A 1 96 ? 42.937 10.877 -49.544 1.00 82.56 96 SER A C 1
ATOM 695 O O . SER A 1 96 ? 43.567 11.227 -50.536 1.00 82.56 96 SER A O 1
ATOM 697 N N . ALA A 1 97 ? 43.464 10.085 -48.604 1.00 79.94 97 ALA A N 1
ATOM 698 C CA . ALA A 1 97 ? 44.837 9.579 -48.655 1.00 79.94 97 ALA A CA 1
ATOM 699 C C . ALA A 1 97 ? 45.095 8.704 -49.895 1.00 79.94 97 ALA A C 1
ATOM 701 O O . ALA A 1 97 ? 46.135 8.830 -50.539 1.00 79.94 97 ALA A O 1
ATOM 702 N N . GLY A 1 98 ? 44.131 7.856 -50.272 1.00 78.12 98 GLY A N 1
ATOM 703 C CA . GLY A 1 98 ? 44.224 7.037 -51.483 1.00 78.12 98 GLY A CA 1
ATOM 704 C C . GLY A 1 98 ? 44.288 7.866 -52.769 1.00 78.12 98 GLY A C 1
ATOM 705 O O . GLY A 1 98 ? 45.044 7.522 -53.676 1.00 78.12 98 GLY A O 1
ATOM 706 N N . LYS A 1 99 ? 43.549 8.984 -52.842 1.00 74.56 99 LYS A N 1
ATOM 707 C CA . LYS A 1 99 ? 43.638 9.919 -53.976 1.00 74.56 99 LYS A CA 1
ATOM 708 C C . LYS A 1 99 ? 45.014 10.570 -54.062 1.00 74.56 99 LYS A C 1
ATOM 710 O O . LYS A 1 99 ? 45.602 10.548 -55.134 1.00 74.56 99 LYS A O 1
ATOM 715 N N . THR A 1 100 ? 45.549 11.061 -52.944 1.00 75.12 100 THR A N 1
ATOM 716 C CA . THR A 1 100 ? 46.890 11.666 -52.906 1.00 75.12 100 THR A CA 1
ATOM 717 C C . THR A 1 100 ? 47.977 10.672 -53.321 1.00 75.12 100 THR A C 1
ATOM 719 O O . THR A 1 100 ? 48.834 11.010 -54.128 1.00 75.12 100 THR A O 1
ATOM 722 N N . ALA A 1 101 ? 47.910 9.423 -52.849 1.00 70.88 101 ALA A N 1
ATOM 723 C CA . ALA A 1 101 ? 48.869 8.385 -53.234 1.00 70.88 101 ALA A CA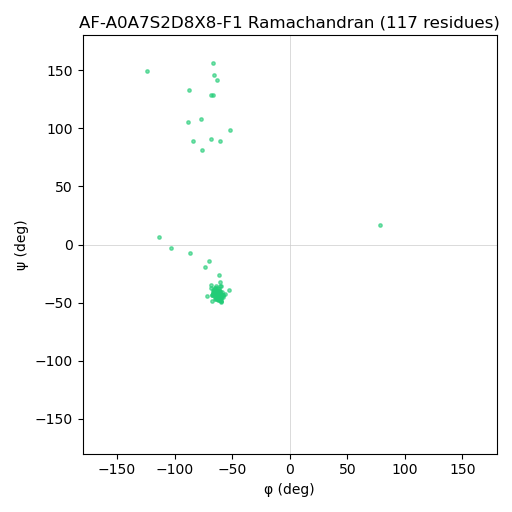 1
ATOM 724 C C . ALA A 1 101 ? 48.794 8.028 -54.731 1.00 70.88 101 ALA A C 1
ATOM 726 O O . ALA A 1 101 ? 49.821 7.786 -55.363 1.00 70.88 101 ALA A O 1
ATOM 727 N N . ALA A 1 102 ? 47.590 8.011 -55.314 1.00 68.88 102 ALA A N 1
ATOM 728 C CA . ALA A 1 102 ? 47.414 7.794 -56.748 1.00 68.88 102 ALA A CA 1
ATOM 729 C C . ALA A 1 102 ? 47.948 8.973 -57.583 1.00 68.88 102 ALA A C 1
ATOM 731 O O . ALA A 1 102 ? 48.542 8.752 -58.637 1.00 68.88 102 ALA A O 1
ATOM 732 N N . GLU A 1 103 ? 47.776 10.208 -57.105 1.00 67.25 103 GLU A N 1
ATOM 733 C CA . GLU A 1 103 ? 48.308 11.417 -57.746 1.00 67.25 103 GLU A CA 1
ATOM 734 C C . GLU A 1 103 ? 49.844 11.453 -57.713 1.00 67.25 103 GLU A C 1
ATOM 736 O O . GLU A 1 103 ? 50.473 11.705 -58.740 1.00 67.25 103 GLU A O 1
ATOM 741 N N . GLU A 1 104 ? 50.466 11.108 -56.579 1.00 64.94 104 GLU A N 1
ATOM 742 C CA . GLU A 1 104 ? 51.929 11.006 -56.488 1.00 64.94 104 GLU A CA 1
ATOM 743 C C . GLU A 1 104 ? 52.493 9.870 -57.352 1.00 64.94 104 GLU A C 1
ATOM 745 O O . GLU A 1 104 ? 53.512 10.048 -58.022 1.00 64.94 104 GLU A O 1
ATOM 750 N N . ALA A 1 105 ? 51.817 8.718 -57.415 1.00 70.38 105 ALA A N 1
ATOM 751 C CA . ALA A 1 105 ? 52.215 7.625 -58.301 1.00 70.38 105 ALA A CA 1
ATOM 752 C C . ALA A 1 105 ? 52.099 8.009 -59.789 1.00 70.38 105 ALA A C 1
ATOM 754 O O . ALA A 1 105 ? 52.960 7.641 -60.592 1.00 70.38 105 ALA A O 1
ATOM 755 N N . ALA A 1 106 ? 51.074 8.777 -60.170 1.00 69.94 106 ALA A N 1
ATOM 756 C CA . ALA A 1 106 ? 50.926 9.315 -61.523 1.00 69.94 106 ALA A CA 1
ATOM 757 C C . ALA A 1 106 ? 52.016 10.354 -61.856 1.00 69.94 106 ALA A C 1
ATOM 759 O O . ALA A 1 106 ? 52.572 10.343 -62.956 1.00 69.94 106 ALA A O 1
ATOM 760 N N . ALA A 1 107 ? 52.387 11.210 -60.900 1.00 63.56 107 ALA A N 1
ATOM 761 C CA . ALA A 1 107 ? 53.475 12.175 -61.068 1.00 63.56 107 ALA A CA 1
ATOM 762 C C . ALA A 1 107 ? 54.846 11.488 -61.225 1.00 63.56 107 ALA A C 1
ATOM 764 O O . ALA A 1 107 ? 55.637 11.884 -62.078 1.00 63.56 107 ALA A O 1
ATOM 765 N N . VAL A 1 108 ? 55.103 10.415 -60.468 1.00 67.25 108 VAL A N 1
ATOM 766 C CA . VAL A 1 108 ? 56.330 9.598 -60.571 1.00 67.25 108 VAL A CA 1
ATOM 767 C C . VAL A 1 108 ? 56.411 8.819 -61.885 1.00 67.25 108 VAL A C 1
ATOM 769 O O . VAL A 1 108 ? 57.500 8.624 -62.424 1.00 67.25 108 VAL A O 1
ATOM 772 N N . THR A 1 109 ? 55.274 8.362 -62.412 1.00 61.00 109 THR A N 1
ATOM 773 C CA . THR A 1 109 ? 55.220 7.572 -63.653 1.00 61.00 109 THR A CA 1
ATOM 774 C C . THR A 1 109 ? 55.160 8.425 -64.916 1.00 61.00 109 THR A C 1
ATOM 776 O O . THR A 1 109 ? 55.295 7.875 -66.007 1.00 61.00 109 THR A O 1
ATOM 779 N N . THR A 1 110 ? 55.019 9.750 -64.804 1.00 56.44 110 THR A N 1
ATOM 780 C CA . THR A 1 110 ? 55.076 10.658 -65.955 1.00 56.44 110 THR A CA 1
ATOM 781 C C . THR A 1 110 ? 56.541 10.856 -66.374 1.00 56.44 110 THR A C 1
ATOM 783 O O . THR A 1 110 ? 57.295 11.525 -65.663 1.00 56.44 110 THR A O 1
ATOM 786 N N . PRO A 1 111 ? 57.002 10.300 -67.514 1.00 56.69 111 PRO A N 1
ATOM 787 C CA . PRO A 1 111 ? 58.379 10.479 -67.947 1.00 56.69 111 PRO A CA 1
ATOM 788 C C . PRO A 1 111 ? 58.615 11.945 -68.317 1.00 56.69 111 PRO A C 1
ATOM 790 O O . PRO A 1 111 ? 57.877 12.536 -69.110 1.00 56.69 111 PRO A O 1
ATOM 793 N N . CYS A 1 112 ? 59.676 12.517 -67.747 1.00 55.66 112 CYS A N 1
ATOM 794 C CA . CYS A 1 112 ? 60.153 13.866 -68.020 1.00 55.66 112 CYS A CA 1
ATOM 795 C C . CYS A 1 112 ? 60.519 13.981 -69.509 1.00 55.66 112 CYS A C 1
ATOM 797 O O . CYS A 1 112 ? 61.642 13.693 -69.926 1.00 55.66 112 CYS A O 1
ATOM 799 N N . SER A 1 113 ? 59.541 14.355 -70.334 1.00 55.16 113 SER A N 1
ATOM 800 C CA . SER A 1 113 ? 59.725 14.575 -71.764 1.00 55.16 113 SER A CA 1
ATOM 801 C C . SER A 1 113 ? 60.421 15.916 -71.944 1.00 55.16 113 SER A C 1
ATOM 803 O O . SER A 1 113 ? 59.794 16.946 -72.191 1.00 55.16 113 SER A O 1
ATOM 805 N N . ARG A 1 114 ? 61.745 15.884 -71.767 1.00 48.06 114 ARG A N 1
ATOM 806 C CA . ARG A 1 114 ? 62.694 16.938 -72.127 1.00 48.06 114 ARG A CA 1
ATOM 807 C C . ARG A 1 114 ? 62.434 17.302 -73.593 1.00 48.06 114 ARG A C 1
ATOM 809 O O . ARG A 1 114 ? 62.870 16.593 -74.496 1.00 48.06 114 ARG A O 1
ATOM 816 N N . HIS A 1 115 ? 61.682 18.374 -73.832 1.00 49.47 115 HIS A N 1
ATOM 817 C CA . HIS A 1 115 ? 61.514 18.945 -75.165 1.00 49.47 115 HIS A CA 1
ATOM 818 C C . HIS A 1 115 ? 62.853 19.552 -75.590 1.00 49.47 115 HIS A C 1
ATOM 820 O O . HIS A 1 115 ? 63.169 20.699 -75.293 1.00 49.47 115 HIS A O 1
ATOM 826 N N . GLY A 1 116 ? 63.675 18.739 -76.248 1.00 52.22 116 GLY A N 1
ATOM 827 C CA . GLY A 1 116 ? 64.748 19.218 -77.099 1.00 52.22 116 GLY A CA 1
ATOM 828 C C . GLY A 1 116 ? 64.172 19.524 -78.474 1.00 52.22 116 GLY A C 1
ATOM 829 O O . GLY A 1 116 ? 64.170 18.653 -79.338 1.00 52.22 116 GLY A O 1
ATOM 830 N N . THR A 1 117 ? 63.689 20.745 -78.692 1.00 48.03 117 THR A N 1
ATOM 831 C CA . THR A 1 117 ? 63.499 21.261 -80.051 1.00 48.03 117 THR A CA 1
ATOM 832 C C . THR A 1 117 ? 64.794 21.925 -80.493 1.00 48.03 117 THR A C 1
ATOM 834 O O . THR A 1 117 ? 65.151 23.000 -80.018 1.00 48.03 117 THR A O 1
ATOM 837 N N . LYS A 1 118 ? 65.514 21.226 -81.374 1.00 47.22 118 LYS A N 1
ATOM 838 C CA . LYS A 1 118 ? 66.611 21.771 -82.172 1.00 47.22 118 LYS A CA 1
ATOM 839 C C . LYS A 1 118 ? 66.031 22.762 -83.186 1.00 47.22 118 LYS A C 1
ATOM 841 O O . LYS A 1 118 ? 65.147 22.371 -83.944 1.00 47.22 118 LYS A O 1
ATOM 846 N N . HIS A 1 119 ? 66.580 23.970 -83.230 1.00 42.97 119 HIS A N 1
ATOM 847 C CA . HIS A 1 119 ? 66.733 24.750 -84.455 1.00 42.97 119 HIS A CA 1
ATOM 848 C C . HIS A 1 119 ? 68.138 25.336 -84.471 1.00 42.97 119 HIS A C 1
ATOM 850 O O . HIS A 1 119 ? 68.589 25.774 -83.388 1.00 42.97 119 HIS A O 1
#

Mean predicted aligned error: 13.45 Å

Radius of gyration: 49.62 Å; Cα contacts (8 Å, |Δi|>4): 16; chains: 1; bounding box: 103×29×137 Å

Secondary structure (DSSP, 8-state):
-GGGGT-SSPPPGGGHHHHHHHHHHHHHHHHHHHHHHHHHHHHHHHHHHHHHHHHHHHHHHHHHHHHHHHHHHHHHHHHHHHHHHHHHHHHHHHHHHHHHHHHHHHHHHS---------

Foldseek 3Di:
DCVLVPHPDDDDPVCNVVVVVVSVVSVVVVVVVVVVVVVVVVVVVVVVVVVVVVVVVVVVVVVVVVVVVVVVVVVVVVVVVVVVVVVVVVVVVVVVVVVVVVVVVVVVPPPPPPPPDDD

pLDDT: mean 86.04, std 13.89, range [42.97, 98.25]

Organism: NCBI:txid3111310

Solvent-accessible surface area (backbone atoms only — not comparable to full-atom values): 6780 Å² total; per-residue (Å²): 110,37,67,78,74,70,42,93,60,78,71,56,80,95,44,42,65,60,54,51,51,52,44,53,51,52,52,49,55,52,50,52,51,52,51,51,52,52,53,51,50,51,51,52,51,52,50,51,53,49,54,51,50,53,53,52,51,52,50,53,53,52,51,49,52,50,51,53,52,53,49,54,52,51,53,50,51,51,52,53,51,51,52,53,52,51,52,50,51,54,52,53,53,52,56,50,53,51,50,52,52,51,52,51,52,51,59,70,66,52,77,85,77,76,82,80,78,86,128